Protein AF-A0A1E7DQZ5-F1 (afdb_monomer_lite)

Sequence (146 aa):
MRSLFIYWRHLHDDVLDIEGQKDLFRHKPIDQLVELAKTLCKEDRPERDPQEYRTVISETPEDCIKFYTGKRFARPPFQLIYTGTADDYSDFLISLNVMLRLINTSSEKLSFIISLYSDLKQVNENVAAKFAADIRNKILYSMKER

Organism: NCBI:txid1714016

Radius of gyration: 14.95 Å; chains: 1; bounding box: 37×29×41 Å

pLDDT: mean 87.18, std 14.49, range [33.94, 98.38]

Secondary structure (DSSP, 8-state):
--EEEEEEEESSSPPP-HHHHHHTTTT--HHHHHHHHHHHTTPPPS----EEEEEEEES-HHHHHHHHHS--SSSPPPEEEEEE-S-SHHHHHHHHHHHHHH---HHHHHHHHHHHHHHHHHH-HHHHHHHHHHHHHHHHHHTT--

InterPro domains:
  IPR059077 YopJ [PF26333] (1-144)

Structure (mmCIF, N/CA/C/O backbone):
data_AF-A0A1E7DQZ5-F1
#
_entry.id   AF-A0A1E7DQZ5-F1
#
loop_
_atom_site.group_PDB
_atom_site.id
_atom_site.type_symbol
_atom_site.label_atom_id
_atom_site.label_alt_id
_atom_site.label_comp_id
_atom_site.label_asym_id
_atom_site.label_entity_id
_atom_site.label_seq_id
_atom_site.pdbx_PDB_ins_code
_atom_site.Cartn_x
_atom_site.Cartn_y
_atom_site.Cartn_z
_atom_site.occupancy
_atom_site.B_iso_or_equiv
_atom_site.auth_seq_id
_atom_site.auth_comp_id
_atom_site.auth_asym_id
_atom_site.auth_atom_id
_atom_site.pdbx_PDB_model_num
ATOM 1 N N . MET A 1 1 ? -17.781 10.308 -1.245 1.00 80.31 1 MET A N 1
ATOM 2 C CA . MET A 1 1 ? -16.953 9.600 -0.242 1.00 80.31 1 MET A CA 1
ATOM 3 C C . MET A 1 1 ? -15.522 9.629 -0.745 1.00 80.31 1 MET A C 1
ATOM 5 O O . MET A 1 1 ? -15.336 9.382 -1.929 1.00 80.31 1 MET A O 1
ATOM 9 N N . ARG A 1 2 ? -14.547 9.999 0.091 1.00 92.19 2 ARG A N 1
ATOM 10 C CA . ARG A 1 2 ? -13.130 9.987 -0.304 1.00 92.19 2 ARG A CA 1
ATOM 11 C C . ARG A 1 2 ? -12.629 8.549 -0.338 1.00 92.19 2 ARG A C 1
ATOM 13 O O . ARG A 1 2 ? -12.980 7.770 0.541 1.00 92.19 2 ARG A O 1
ATOM 20 N N . SER A 1 3 ? -11.807 8.215 -1.318 1.00 95.38 3 SER A N 1
ATOM 21 C CA . SER A 1 3 ? -11.139 6.919 -1.405 1.00 95.38 3 SER A CA 1
ATOM 22 C C . SER A 1 3 ? -9.637 7.124 -1.489 1.00 95.38 3 SER A C 1
ATOM 24 O O . SER A 1 3 ? -9.164 8.065 -2.128 1.00 95.38 3 SER A O 1
ATOM 26 N N . LEU A 1 4 ? -8.905 6.236 -0.829 1.00 97.31 4 LEU A N 1
ATOM 27 C CA . LEU A 1 4 ? -7.464 6.116 -0.945 1.00 97.31 4 LEU A CA 1
ATOM 28 C C . LEU A 1 4 ? -7.145 5.294 -2.191 1.00 97.31 4 LEU A C 1
ATOM 30 O O . LEU A 1 4 ? -7.759 4.254 -2.421 1.00 97.31 4 LEU A O 1
ATOM 34 N N . PHE A 1 5 ? -6.154 5.738 -2.951 1.00 97.44 5 PHE A N 1
ATOM 35 C CA . PHE A 1 5 ? -5.593 5.031 -4.090 1.00 97.44 5 PHE A CA 1
ATOM 36 C C . PHE A 1 5 ? -4.113 4.796 -3.851 1.00 97.44 5 PHE A C 1
ATOM 38 O O . PHE A 1 5 ? -3.410 5.703 -3.403 1.00 97.44 5 PHE A O 1
ATOM 45 N N . ILE A 1 6 ? -3.640 3.602 -4.196 1.00 97.25 6 ILE A N 1
ATOM 46 C CA . ILE A 1 6 ? -2.214 3.295 -4.240 1.00 97.25 6 ILE A CA 1
ATOM 47 C C . ILE A 1 6 ? -1.868 2.893 -5.664 1.00 97.25 6 ILE A C 1
ATOM 49 O O . ILE A 1 6 ? -2.407 1.920 -6.195 1.00 97.25 6 ILE A O 1
ATOM 53 N N . TYR A 1 7 ? -0.975 3.659 -6.272 1.00 95.19 7 TYR A N 1
ATOM 54 C CA . TYR A 1 7 ? -0.505 3.462 -7.631 1.00 95.19 7 TYR A CA 1
ATOM 55 C C . TYR A 1 7 ? 0.969 3.095 -7.634 1.00 95.19 7 TYR A C 1
ATOM 57 O O . TYR A 1 7 ? 1.753 3.645 -6.858 1.00 95.19 7 TYR A O 1
ATOM 65 N N . TRP A 1 8 ? 1.350 2.240 -8.574 1.00 93.19 8 TRP A N 1
ATOM 66 C CA . TRP A 1 8 ? 2.733 1.857 -8.819 1.00 93.19 8 TRP A CA 1
ATOM 67 C C . TRP A 1 8 ? 3.006 1.790 -10.319 1.00 93.19 8 TRP A C 1
ATOM 69 O O . TRP A 1 8 ? 2.131 1.419 -11.098 1.00 93.19 8 TRP A O 1
ATOM 79 N N . ARG A 1 9 ? 4.218 2.138 -10.741 1.00 89.25 9 ARG A N 1
ATOM 80 C CA . ARG A 1 9 ? 4.713 1.833 -12.081 1.00 89.25 9 ARG A CA 1
ATOM 81 C C . ARG A 1 9 ? 6.178 1.464 -12.056 1.00 89.25 9 ARG A C 1
ATOM 83 O O . ARG A 1 9 ? 6.966 2.034 -11.299 1.00 89.25 9 ARG A O 1
ATOM 90 N N . HIS A 1 10 ? 6.524 0.606 -12.995 1.00 84.00 10 HIS A N 1
ATOM 91 C CA . HIS A 1 10 ? 7.882 0.460 -13.458 1.00 84.00 10 HIS A CA 1
ATOM 92 C C . HIS A 1 10 ? 8.213 1.611 -14.419 1.00 84.00 10 HIS A C 1
ATOM 94 O O . HIS A 1 10 ? 7.343 2.077 -15.160 1.00 84.00 10 HIS A O 1
ATOM 100 N N . LEU A 1 11 ? 9.445 2.123 -14.384 1.00 80.44 11 LEU A N 1
ATOM 101 C CA . LEU A 1 11 ? 9.891 3.135 -15.351 1.00 80.44 11 LEU A CA 1
ATOM 102 C C . LEU A 1 11 ? 10.453 2.507 -16.637 1.00 80.44 11 LEU A C 1
ATOM 104 O O . LEU A 1 11 ? 10.702 3.236 -17.595 1.00 80.44 11 LEU A O 1
ATOM 108 N N . HIS A 1 12 ? 10.587 1.178 -16.675 1.00 73.81 12 HIS A N 1
ATOM 109 C CA . HIS A 1 12 ? 10.702 0.396 -17.911 1.00 73.81 12 HIS A CA 1
ATOM 110 C C . HIS A 1 12 ? 9.322 -0.159 -18.309 1.00 73.81 12 HIS A C 1
ATOM 112 O O . HIS A 1 12 ? 8.4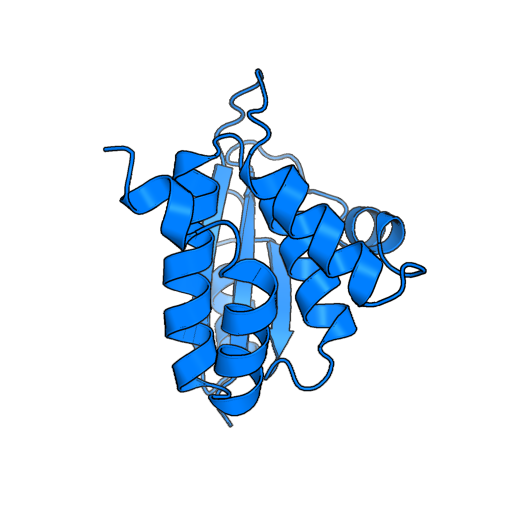51 -0.260 -17.453 1.00 73.81 12 HIS A O 1
ATOM 118 N N . ASP A 1 13 ? 9.113 -0.505 -19.584 1.00 63.50 13 ASP A N 1
ATOM 119 C CA . ASP A 1 13 ? 7.809 -0.894 -20.172 1.00 63.50 13 ASP A CA 1
ATOM 120 C C . ASP A 1 13 ? 7.199 -2.216 -19.641 1.00 63.50 13 ASP A C 1
ATOM 122 O O . ASP A 1 13 ? 6.234 -2.737 -20.204 1.00 63.50 13 ASP A O 1
ATOM 126 N N . ASP A 1 14 ? 7.713 -2.752 -18.537 1.00 68.75 14 ASP A N 1
ATOM 127 C CA . ASP A 1 14 ? 7.214 -3.980 -17.935 1.00 68.75 14 ASP A CA 1
ATOM 128 C C . ASP A 1 14 ? 5.921 -3.725 -17.150 1.00 68.75 14 ASP A C 1
ATOM 130 O O . ASP A 1 14 ? 5.866 -2.978 -16.166 1.00 68.75 14 ASP A O 1
ATOM 134 N N . VAL A 1 15 ? 4.852 -4.382 -17.602 1.00 75.94 15 VAL A N 1
ATOM 135 C CA . VAL A 1 15 ? 3.572 -4.449 -16.894 1.00 75.94 15 VAL A CA 1
ATOM 136 C C . VAL A 1 15 ? 3.683 -5.518 -15.813 1.00 75.94 15 VAL A C 1
ATOM 138 O O . VAL A 1 15 ? 4.135 -6.632 -16.069 1.00 75.94 15 VAL A O 1
ATOM 141 N N . LEU A 1 16 ? 3.252 -5.184 -14.598 1.00 84.06 16 LEU A N 1
ATOM 142 C CA . LEU A 1 16 ? 3.288 -6.104 -13.470 1.00 84.06 16 LEU A CA 1
ATOM 143 C C . LEU A 1 16 ? 1.930 -6.797 -13.383 1.00 84.06 16 LEU A C 1
ATOM 145 O O . LEU A 1 16 ? 0.891 -6.146 -13.389 1.00 84.06 16 LEU A O 1
ATOM 149 N N . ASP A 1 17 ? 1.921 -8.117 -13.255 1.00 89.56 17 ASP A N 1
ATOM 150 C CA . ASP A 1 17 ? 0.686 -8.839 -12.953 1.00 89.56 17 ASP A CA 1
ATOM 151 C C . ASP A 1 17 ? 0.255 -8.558 -11.502 1.00 89.56 17 ASP A C 1
ATOM 153 O O . ASP A 1 17 ? 0.651 -9.263 -10.571 1.00 89.56 17 ASP A O 1
ATOM 157 N N . ILE A 1 18 ? -0.507 -7.476 -11.296 1.00 90.19 18 ILE A N 1
ATOM 158 C CA . ILE A 1 18 ? -0.948 -7.026 -9.968 1.00 90.19 18 ILE A CA 1
ATOM 159 C C . ILE A 1 18 ? -1.786 -8.096 -9.272 1.00 90.19 18 ILE A C 1
ATOM 161 O O . ILE A 1 18 ? -1.574 -8.358 -8.088 1.00 90.19 18 ILE A O 1
ATOM 165 N N . GLU A 1 19 ? -2.712 -8.729 -9.990 1.00 92.50 19 GLU A N 1
ATOM 166 C CA . GLU A 1 19 ? -3.573 -9.760 -9.411 1.00 92.50 19 GLU A CA 1
ATOM 167 C C . GLU A 1 19 ? -2.761 -10.999 -9.031 1.00 92.50 19 GLU A C 1
ATOM 169 O O . GLU A 1 19 ? -2.891 -11.479 -7.903 1.00 92.50 19 GLU A O 1
ATOM 174 N N . GLY A 1 20 ? -1.820 -11.423 -9.880 1.00 93.44 20 GLY A N 1
ATOM 175 C CA . GLY A 1 20 ? -0.873 -12.483 -9.534 1.00 93.44 20 GLY A CA 1
ATOM 176 C C . GLY A 1 20 ? -0.003 -12.143 -8.318 1.00 93.44 20 GLY A C 1
ATOM 177 O O . GLY A 1 20 ? 0.290 -13.016 -7.500 1.00 93.44 20 GLY A O 1
ATOM 178 N N . GLN A 1 21 ? 0.375 -10.871 -8.122 1.00 93.88 21 GLN A N 1
ATOM 179 C CA . GLN A 1 21 ? 1.054 -10.445 -6.889 1.00 93.88 21 GLN A CA 1
ATOM 180 C C . GLN A 1 21 ? 0.134 -10.512 -5.664 1.00 93.88 21 GLN A C 1
ATOM 182 O O . GLN A 1 21 ? 0.588 -10.924 -4.593 1.00 93.88 21 GLN A O 1
ATOM 187 N N . LYS A 1 22 ? -1.140 -10.122 -5.795 1.00 95.94 22 LYS A N 1
ATOM 188 C CA . LYS A 1 22 ? -2.125 -10.198 -4.703 1.00 95.94 22 LYS A CA 1
ATOM 189 C C . LYS A 1 22 ? -2.431 -11.641 -4.305 1.00 95.94 22 LYS A C 1
ATOM 191 O O . LYS A 1 22 ? -2.579 -11.919 -3.113 1.00 95.94 22 LYS A O 1
ATOM 196 N N . ASP A 1 23 ? -2.462 -12.565 -5.262 1.00 96.00 23 ASP A N 1
ATOM 197 C CA . ASP A 1 23 ? -2.734 -13.988 -5.025 1.00 96.00 23 ASP A CA 1
ATOM 198 C C . ASP A 1 23 ? -1.758 -14.639 -4.041 1.00 96.00 23 ASP A C 1
ATOM 200 O O . ASP A 1 23 ? -2.147 -15.498 -3.248 1.00 96.00 23 ASP A O 1
ATOM 204 N N . LEU A 1 24 ? -0.516 -14.152 -3.981 1.00 94.31 24 LEU A N 1
ATOM 205 C CA . LEU A 1 24 ? 0.489 -14.611 -3.015 1.00 94.31 24 LEU A CA 1
ATOM 206 C C . LEU A 1 24 ? 0.087 -14.362 -1.553 1.00 94.31 24 LEU A C 1
ATOM 208 O O . LEU A 1 24 ? 0.625 -14.994 -0.638 1.00 94.31 24 LEU A O 1
ATOM 212 N N . PHE A 1 25 ? -0.853 -13.445 -1.327 1.00 95.75 25 PHE A N 1
ATOM 213 C CA . PHE A 1 25 ? -1.314 -13.016 -0.011 1.00 95.75 25 PHE A CA 1
ATOM 214 C C . PHE A 1 25 ? -2.796 -13.328 0.239 1.00 95.75 25 PHE A C 1
ATOM 216 O O . PHE A 1 25 ? -3.210 -13.352 1.395 1.00 95.75 25 PHE A O 1
ATOM 223 N N . ARG A 1 26 ? -3.582 -13.619 -0.809 1.00 94.12 26 ARG A N 1
ATOM 224 C CA . ARG A 1 26 ? -5.054 -13.735 -0.780 1.00 94.12 26 ARG A CA 1
ATOM 225 C C . ARG A 1 26 ? -5.604 -14.716 0.262 1.00 94.12 26 ARG A C 1
ATOM 227 O O . ARG A 1 26 ? -6.676 -14.485 0.807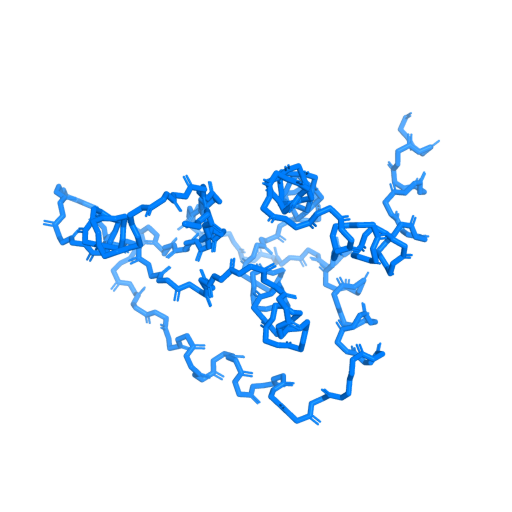 1.00 94.12 26 ARG A O 1
ATOM 234 N N . HIS A 1 27 ? -4.875 -15.787 0.566 1.00 94.25 27 HIS A N 1
ATOM 235 C CA . HIS A 1 27 ? -5.301 -16.810 1.532 1.00 94.25 27 HIS A CA 1
ATOM 236 C C . HIS A 1 27 ? -4.733 -16.627 2.946 1.00 94.25 27 HIS A C 1
ATOM 238 O O . HIS A 1 27 ? -4.938 -17.482 3.808 1.00 94.25 27 HIS A O 1
ATOM 244 N N . LYS A 1 28 ? -3.976 -15.555 3.200 1.00 96.38 28 LYS A N 1
ATOM 245 C CA . LYS A 1 28 ? -3.329 -15.348 4.496 1.00 96.38 28 LYS A CA 1
ATOM 246 C C . LYS A 1 28 ? -4.286 -14.661 5.473 1.00 96.38 28 LYS A C 1
ATOM 248 O O . LYS A 1 28 ? -4.936 -13.689 5.095 1.00 96.38 28 LYS A O 1
ATOM 253 N N . PRO A 1 29 ? -4.351 -15.109 6.738 1.00 97.56 29 PRO A N 1
ATOM 254 C CA . PRO A 1 29 ? -5.100 -14.398 7.764 1.00 97.56 29 PRO A CA 1
ATOM 255 C C . PRO A 1 29 ? -4.448 -13.043 8.072 1.00 97.56 29 PRO A C 1
ATOM 257 O O . PRO A 1 29 ? -3.242 -12.863 7.884 1.00 97.56 29 PRO A O 1
ATOM 260 N N . ILE A 1 30 ? -5.246 -12.115 8.606 1.00 96.38 30 ILE A N 1
ATOM 261 C CA . ILE A 1 30 ? -4.837 -10.736 8.928 1.00 96.38 30 ILE A CA 1
ATOM 262 C C . ILE A 1 30 ? -3.528 -10.696 9.728 1.00 96.38 30 ILE A C 1
ATOM 264 O O . ILE A 1 30 ? -2.608 -9.981 9.340 1.00 96.38 30 ILE A O 1
ATOM 268 N N . ASP A 1 31 ? -3.395 -11.506 10.780 1.00 95.44 31 ASP A N 1
ATOM 269 C CA . ASP A 1 31 ? -2.191 -11.512 11.623 1.00 95.44 31 ASP A CA 1
ATOM 270 C C . ASP A 1 31 ? -0.924 -11.871 10.829 1.00 95.44 31 ASP A C 1
ATOM 272 O O . ASP A 1 31 ? 0.129 -11.259 11.010 1.00 95.44 31 ASP A O 1
ATOM 276 N N . GLN A 1 32 ? -1.023 -12.814 9.884 1.00 96.75 32 GLN A N 1
ATOM 277 C CA . GLN A 1 32 ? 0.100 -13.163 9.010 1.00 96.75 32 GLN A CA 1
ATOM 278 C C . GLN A 1 32 ? 0.413 -12.050 8.009 1.00 96.75 32 GLN A C 1
ATOM 280 O O . GLN A 1 32 ? 1.584 -11.803 7.729 1.00 96.75 32 GLN A O 1
ATOM 285 N N . LEU A 1 33 ? -0.602 -11.366 7.473 1.00 97.50 33 LEU A N 1
ATOM 286 C CA . LEU A 1 33 ? -0.399 -10.215 6.588 1.00 97.50 33 LEU A CA 1
ATOM 287 C C . LEU A 1 33 ? 0.311 -9.066 7.315 1.00 97.50 33 LEU A C 1
ATOM 289 O O . LEU A 1 33 ? 1.191 -8.424 6.739 1.00 97.50 33 LEU A O 1
ATOM 293 N N . VAL A 1 34 ? -0.031 -8.832 8.584 1.00 95.88 34 VAL A N 1
ATOM 294 C CA . VAL A 1 34 ? 0.631 -7.842 9.442 1.00 95.88 34 VAL A CA 1
ATOM 295 C C . VAL A 1 34 ? 2.090 -8.232 9.703 1.00 95.88 34 VAL A C 1
ATOM 297 O O . VAL A 1 34 ? 2.984 -7.397 9.549 1.00 95.88 34 VAL A O 1
ATOM 300 N N . GLU A 1 35 ? 2.366 -9.492 10.054 1.00 94.69 35 GLU A N 1
ATOM 301 C CA . GLU A 1 35 ? 3.741 -9.961 10.284 1.00 94.69 35 GLU A CA 1
ATOM 302 C C . GLU A 1 35 ? 4.608 -9.940 9.019 1.00 94.69 35 GLU A C 1
ATOM 304 O O . GLU A 1 35 ? 5.794 -9.591 9.079 1.00 94.69 35 GLU A O 1
ATOM 309 N N . LEU A 1 36 ? 4.021 -10.230 7.856 1.00 95.38 36 LEU A N 1
ATOM 310 C CA . LEU A 1 36 ? 4.704 -10.090 6.572 1.00 95.38 36 LEU A CA 1
ATOM 311 C C . LEU A 1 36 ? 5.025 -8.632 6.266 1.00 95.38 36 LEU A C 1
ATOM 313 O O . LEU A 1 36 ? 6.181 -8.332 5.974 1.00 95.38 36 LEU A O 1
ATOM 317 N N . ALA A 1 37 ? 4.069 -7.715 6.432 1.00 95.12 37 ALA A N 1
ATOM 318 C CA . ALA A 1 37 ? 4.306 -6.293 6.201 1.00 95.12 37 ALA A CA 1
ATOM 319 C C . ALA A 1 37 ? 5.459 -5.794 7.084 1.00 95.12 37 ALA A C 1
ATOM 321 O O . ALA A 1 37 ? 6.420 -5.194 6.606 1.00 95.12 37 ALA A O 1
ATOM 322 N N . LYS A 1 38 ? 5.434 -6.152 8.372 1.00 92.69 38 LYS A N 1
ATOM 323 C CA . LYS A 1 38 ? 6.499 -5.869 9.346 1.00 92.69 38 LYS A CA 1
ATOM 324 C C . LYS A 1 38 ? 7.870 -6.432 8.969 1.00 92.69 38 LYS A C 1
ATOM 326 O O . LYS A 1 38 ? 8.884 -5.912 9.447 1.00 92.69 38 LYS A O 1
ATOM 331 N N . THR A 1 39 ? 7.910 -7.548 8.256 1.00 92.88 39 THR A N 1
ATOM 332 C CA . THR A 1 39 ? 9.148 -8.184 7.791 1.00 92.88 39 THR A CA 1
ATOM 333 C C . THR A 1 39 ? 9.651 -7.475 6.542 1.00 92.88 39 THR A C 1
ATOM 335 O O . THR A 1 39 ? 10.768 -6.961 6.548 1.00 92.88 39 THR A O 1
ATOM 338 N N . LEU A 1 40 ? 8.777 -7.290 5.552 1.00 93.12 40 LEU A N 1
ATOM 339 C CA . LEU A 1 40 ? 9.075 -6.592 4.304 1.00 93.12 40 LEU A CA 1
ATOM 340 C C . LEU A 1 40 ? 9.576 -5.164 4.532 1.00 93.12 40 LEU A C 1
ATOM 342 O O . LEU A 1 40 ? 10.458 -4.729 3.801 1.00 93.12 40 LEU A O 1
ATOM 346 N N . CYS A 1 41 ? 9.094 -4.451 5.557 1.00 90.88 41 CYS A N 1
ATOM 347 C CA . CYS A 1 41 ? 9.607 -3.125 5.932 1.00 90.88 41 CYS A CA 1
ATOM 348 C C . CYS A 1 41 ? 11.118 -3.079 6.195 1.00 90.88 41 CYS A C 1
ATOM 350 O O . CYS A 1 41 ? 11.710 -2.007 6.092 1.00 90.88 41 CYS A O 1
ATOM 352 N N . LYS A 1 42 ? 11.726 -4.202 6.592 1.00 88.81 42 LYS A N 1
ATOM 353 C CA . LYS A 1 42 ? 13.142 -4.289 6.974 1.00 88.81 42 LYS A CA 1
ATOM 354 C C . LYS A 1 42 ? 14.031 -4.883 5.888 1.00 88.81 42 LYS A C 1
ATOM 356 O O . LYS A 1 42 ? 15.246 -4.764 5.983 1.00 88.81 42 LYS A O 1
ATOM 361 N N . GLU A 1 43 ? 13.443 -5.562 4.914 1.00 90.06 43 GLU A N 1
ATOM 362 C CA . GLU A 1 43 ? 14.193 -6.250 3.871 1.00 90.06 43 GLU A CA 1
ATOM 363 C C . GLU A 1 43 ? 14.556 -5.274 2.756 1.00 90.06 43 GLU A C 1
ATOM 365 O O . GLU A 1 43 ? 13.672 -4.691 2.131 1.00 90.06 43 GLU A O 1
ATOM 370 N N . ASP A 1 44 ? 15.844 -5.117 2.480 1.00 90.81 44 ASP A N 1
ATOM 371 C CA . ASP A 1 44 ? 16.307 -4.391 1.301 1.00 90.81 44 ASP A CA 1
ATOM 372 C C . ASP A 1 44 ? 16.466 -5.366 0.126 1.00 90.81 44 ASP A C 1
ATOM 374 O O . ASP A 1 44 ? 16.943 -6.491 0.298 1.00 90.81 44 ASP A O 1
ATOM 378 N N . ARG A 1 45 ? 16.080 -4.939 -1.081 1.00 83.94 45 ARG A N 1
ATOM 379 C CA . ARG A 1 45 ? 16.306 -5.698 -2.318 1.00 83.94 45 ARG A CA 1
ATOM 380 C C . ARG A 1 45 ? 17.569 -5.177 -3.020 1.00 83.94 45 ARG A C 1
ATOM 382 O O . ARG A 1 45 ? 17.760 -3.961 -3.091 1.00 83.94 45 ARG A O 1
ATOM 389 N N . PRO A 1 46 ? 18.440 -6.071 -3.522 1.00 74.81 46 PRO A N 1
ATOM 390 C CA . PRO A 1 46 ? 19.699 -5.680 -4.155 1.00 74.81 46 PRO A CA 1
ATOM 391 C C . PRO A 1 46 ? 19.497 -5.024 -5.528 1.00 74.81 46 PRO A C 1
ATOM 393 O O . PRO A 1 46 ? 20.266 -4.139 -5.899 1.00 74.81 46 PRO A O 1
ATOM 396 N N . GLU A 1 47 ? 18.461 -5.425 -6.267 1.00 69.81 47 GLU A N 1
ATOM 397 C CA . GLU A 1 47 ? 18.109 -4.827 -7.556 1.00 69.81 47 GLU A CA 1
ATOM 398 C C . GLU A 1 47 ? 17.358 -3.512 -7.361 1.00 69.81 47 GLU A C 1
ATOM 400 O O . GLU A 1 47 ? 16.404 -3.412 -6.586 1.00 69.81 47 GLU A O 1
ATOM 405 N N . ARG A 1 48 ? 17.821 -2.483 -8.072 1.00 64.69 48 ARG A N 1
ATOM 406 C CA . ARG A 1 48 ? 17.181 -1.172 -8.127 1.00 64.69 48 ARG A CA 1
ATOM 407 C C . ARG A 1 48 ? 16.619 -0.952 -9.511 1.00 64.69 48 ARG A C 1
ATOM 409 O O . ARG A 1 48 ? 17.152 -0.141 -10.267 1.00 64.69 48 ARG A O 1
ATOM 416 N N . ASP A 1 49 ? 15.529 -1.635 -9.814 1.00 72.19 49 ASP A N 1
ATOM 417 C CA . ASP A 1 49 ? 14.766 -1.212 -10.970 1.00 72.19 49 ASP A CA 1
ATOM 418 C C . ASP A 1 49 ? 14.107 0.142 -10.674 1.00 72.19 49 ASP A C 1
ATOM 420 O O . ASP A 1 49 ? 13.511 0.327 -9.599 1.00 72.19 49 ASP A O 1
ATOM 424 N N . PRO A 1 50 ? 14.251 1.135 -11.568 1.00 78.31 50 PRO A N 1
ATOM 425 C CA . PRO A 1 50 ? 13.643 2.434 -11.371 1.00 78.31 50 PRO A CA 1
ATOM 426 C C . PRO A 1 50 ? 12.117 2.297 -11.385 1.00 78.31 50 PRO A C 1
ATOM 428 O O . PRO A 1 50 ? 11.509 1.873 -12.367 1.00 78.31 50 PRO A O 1
ATOM 431 N N . GLN A 1 51 ? 11.493 2.699 -10.285 1.00 85.69 51 GLN A N 1
ATOM 432 C CA . GLN A 1 51 ? 10.057 2.592 -10.066 1.00 85.69 51 GLN A CA 1
ATOM 433 C C . GLN A 1 51 ? 9.506 3.881 -9.467 1.00 85.69 51 GLN A C 1
ATOM 435 O O . GLN A 1 51 ? 10.238 4.695 -8.901 1.00 85.69 51 GLN A O 1
ATOM 440 N N . GLU A 1 52 ? 8.200 4.071 -9.588 1.00 90.31 52 GLU A N 1
ATOM 441 C CA . GLU A 1 52 ? 7.505 5.215 -9.014 1.00 90.31 52 GLU A CA 1
ATOM 442 C C . GLU A 1 52 ? 6.178 4.767 -8.412 1.00 90.31 52 GLU A C 1
ATOM 444 O O . GLU A 1 52 ? 5.447 3.977 -9.005 1.00 90.31 52 GLU A O 1
ATOM 449 N N . TYR A 1 53 ? 5.837 5.317 -7.250 1.00 92.44 53 TYR A N 1
ATOM 450 C CA . TYR A 1 53 ? 4.537 5.109 -6.629 1.00 92.44 53 TYR A CA 1
ATOM 451 C C . TYR A 1 53 ? 3.905 6.423 -6.181 1.00 92.44 53 TYR A C 1
ATOM 453 O O . TYR A 1 53 ? 4.571 7.456 -6.014 1.00 92.44 53 TYR A O 1
ATOM 461 N N . ARG A 1 54 ? 2.584 6.381 -6.014 1.00 92.56 54 ARG A N 1
ATOM 462 C CA . ARG A 1 54 ? 1.767 7.502 -5.544 1.00 92.56 54 ARG A CA 1
ATOM 463 C C . ARG A 1 54 ? 0.657 6.987 -4.640 1.00 92.56 54 ARG A C 1
ATOM 465 O O . ARG A 1 54 ? -0.020 6.023 -4.990 1.00 92.56 54 ARG A O 1
ATOM 472 N N . THR A 1 55 ? 0.448 7.667 -3.521 1.00 94.62 55 THR A N 1
ATOM 473 C CA . THR A 1 55 ? -0.795 7.595 -2.753 1.00 94.62 55 THR A CA 1
ATOM 474 C C . THR A 1 55 ? -1.623 8.832 -3.073 1.00 94.62 55 THR A C 1
ATOM 476 O O . THR A 1 55 ? -1.083 9.932 -3.206 1.00 94.62 55 THR A O 1
ATOM 479 N N . VAL A 1 56 ? -2.919 8.651 -3.315 1.00 94.94 56 VAL A N 1
ATOM 480 C CA . VAL A 1 56 ? -3.823 9.741 -3.712 1.00 94.94 56 VAL A CA 1
ATOM 481 C C . VAL A 1 56 ? -5.138 9.581 -2.973 1.00 94.94 56 VAL A C 1
ATOM 483 O O . VAL A 1 56 ? -5.636 8.468 -2.833 1.00 94.94 56 VAL A O 1
ATOM 486 N N . ILE A 1 57 ? -5.724 10.694 -2.541 1.00 96.31 57 ILE A N 1
ATOM 487 C CA . ILE A 1 57 ? -7.097 10.735 -2.044 1.00 96.31 57 ILE A CA 1
ATOM 488 C C . ILE A 1 57 ? -7.950 11.425 -3.100 1.00 96.31 57 ILE A C 1
ATOM 490 O O . ILE A 1 57 ? -7.624 12.530 -3.531 1.00 96.31 57 ILE A O 1
ATOM 494 N N . SER A 1 58 ? -9.044 10.790 -3.511 1.00 95.56 58 SER A N 1
ATOM 495 C CA . SER A 1 58 ? -9.989 11.388 -4.457 1.00 95.56 58 SER A CA 1
ATOM 496 C C . SER A 1 58 ? -11.433 11.160 -4.027 1.00 95.56 58 SER A C 1
ATOM 498 O O . SER A 1 58 ? -11.770 10.118 -3.468 1.00 95.56 58 SER A O 1
ATOM 500 N N . GLU A 1 59 ? -12.290 12.138 -4.316 1.00 94.69 59 GLU A N 1
ATOM 501 C CA . GLU A 1 59 ? -13.752 12.018 -4.231 1.00 94.69 59 GLU A CA 1
ATOM 502 C C . GLU A 1 59 ? -14.366 11.526 -5.552 1.00 94.69 59 GLU A C 1
ATOM 504 O O . GLU A 1 59 ? -15.531 11.133 -5.576 1.00 94.69 59 GLU A O 1
ATOM 509 N N . THR A 1 60 ? -13.573 11.499 -6.631 1.00 93.06 60 THR 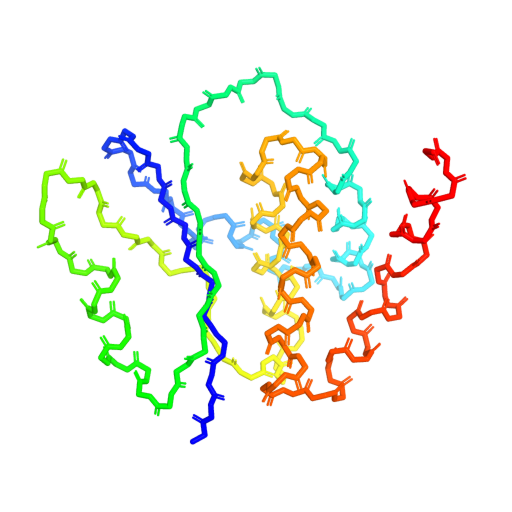A N 1
ATOM 510 C CA . THR A 1 60 ? -13.945 11.019 -7.968 1.00 93.06 60 THR A CA 1
ATOM 511 C C . THR A 1 60 ? -13.043 9.845 -8.385 1.00 93.06 60 THR A C 1
ATOM 513 O O . THR A 1 60 ? -12.023 10.035 -9.059 1.00 93.06 60 THR A O 1
ATOM 516 N N . PRO A 1 61 ? -13.367 8.604 -7.963 1.00 90.56 61 PRO A N 1
ATOM 517 C CA . PRO A 1 61 ? -12.550 7.428 -8.256 1.00 90.56 61 PRO A CA 1
ATOM 518 C C . PRO A 1 61 ? -12.281 7.201 -9.740 1.00 90.56 61 PRO A C 1
ATOM 520 O O . PRO A 1 61 ? -11.136 6.996 -10.131 1.00 90.56 61 PRO A O 1
ATOM 523 N N . GLU A 1 62 ? -13.315 7.287 -10.573 1.00 90.81 62 GLU A N 1
ATOM 524 C CA . GLU A 1 62 ? -13.199 7.007 -12.005 1.00 90.81 62 GLU A CA 1
ATOM 525 C C . GLU A 1 62 ? -12.245 7.970 -12.715 1.00 90.81 62 GLU A C 1
ATOM 527 O O . GLU A 1 62 ? -11.410 7.539 -13.510 1.00 90.81 62 GLU A O 1
ATOM 532 N N . ASP A 1 63 ? -12.334 9.265 -12.411 1.00 90.94 63 ASP A N 1
ATOM 533 C CA . ASP A 1 63 ? -11.472 10.282 -13.015 1.00 90.94 63 ASP A CA 1
ATOM 534 C C . ASP A 1 63 ? -10.032 10.160 -12.523 1.00 90.94 63 ASP A C 1
ATOM 536 O O . ASP A 1 63 ? -9.097 10.304 -13.312 1.00 90.94 63 ASP A O 1
ATOM 540 N N . CYS A 1 64 ? -9.844 9.832 -11.240 1.00 91.56 64 CYS A N 1
ATOM 541 C CA . CYS A 1 64 ? -8.528 9.565 -10.672 1.00 91.56 64 CYS A CA 1
ATOM 542 C C . CYS A 1 64 ? -7.868 8.368 -11.369 1.00 91.56 64 CYS A C 1
ATOM 544 O O . CYS A 1 64 ? -6.751 8.493 -11.870 1.00 91.56 64 CYS A O 1
ATOM 546 N N . ILE A 1 65 ? -8.583 7.245 -11.491 1.00 92.25 65 ILE A N 1
ATOM 547 C CA . ILE A 1 65 ? -8.078 6.055 -12.186 1.00 92.25 65 ILE A CA 1
ATOM 548 C C . ILE A 1 65 ? -7.729 6.415 -13.633 1.00 92.25 65 ILE A C 1
ATOM 550 O O . ILE A 1 65 ? -6.590 6.212 -14.043 1.00 92.25 65 ILE A O 1
ATOM 554 N N . LYS A 1 66 ? -8.644 7.043 -14.386 1.00 90.88 66 LYS A N 1
ATOM 555 C CA . LYS A 1 66 ? -8.392 7.463 -15.780 1.00 90.88 66 LYS A CA 1
ATOM 556 C C . LYS A 1 66 ? -7.187 8.401 -15.911 1.00 90.88 66 LYS A C 1
ATOM 558 O O . LYS A 1 66 ? -6.481 8.352 -16.919 1.00 90.88 66 LYS A O 1
ATOM 563 N N . PHE A 1 67 ? -6.956 9.272 -14.929 1.00 90.56 67 PHE A N 1
ATOM 564 C CA . PHE A 1 67 ? -5.825 10.197 -14.926 1.00 90.56 67 PHE A CA 1
ATOM 565 C C . PHE A 1 67 ? -4.484 9.466 -14.793 1.00 90.56 67 PHE A C 1
ATOM 567 O O . PHE A 1 67 ? -3.557 9.781 -15.540 1.00 90.56 67 PHE A O 1
ATOM 574 N N . TYR A 1 68 ? -4.385 8.503 -13.870 1.00 89.75 68 TYR A N 1
ATOM 575 C CA . TYR A 1 68 ? -3.133 7.808 -13.550 1.00 89.75 68 TYR A CA 1
ATOM 576 C C . TYR A 1 68 ? -2.853 6.590 -14.441 1.00 89.75 68 TYR A C 1
ATOM 578 O O . TYR A 1 68 ? -1.691 6.339 -14.767 1.00 89.75 68 TYR A O 1
ATOM 586 N N . THR A 1 69 ? -3.885 5.852 -14.860 1.00 89.31 69 THR A N 1
ATOM 587 C CA . THR A 1 69 ? -3.739 4.636 -15.684 1.00 89.31 69 THR A CA 1
ATOM 588 C C . THR A 1 69 ? -3.847 4.906 -17.186 1.00 89.31 69 THR A C 1
ATOM 590 O O . THR A 1 69 ? -3.494 4.056 -18.005 1.00 89.31 69 THR A O 1
ATOM 593 N N . GLY A 1 70 ? -4.307 6.096 -17.581 1.00 83.44 70 GLY A N 1
ATOM 594 C CA . GLY A 1 70 ? -4.327 6.505 -18.980 1.00 83.44 70 GLY A CA 1
ATOM 595 C C . GLY A 1 70 ? -2.912 6.653 -19.545 1.00 83.44 70 GLY A C 1
ATOM 596 O O . GLY A 1 70 ? -2.023 7.187 -18.882 1.00 83.44 70 GLY A O 1
ATOM 597 N N . LYS A 1 71 ? -2.703 6.244 -20.804 1.00 68.75 71 LYS A N 1
ATOM 598 C CA . LYS A 1 71 ? -1.463 6.542 -21.539 1.00 68.75 71 LYS A CA 1
ATOM 599 C C . LYS A 1 71 ? -1.349 8.055 -21.725 1.00 68.75 71 LYS A C 1
ATOM 601 O O . LYS A 1 71 ? -1.971 8.633 -22.614 1.00 68.75 71 LYS A O 1
ATOM 606 N N . ARG A 1 72 ? -0.585 8.707 -20.854 1.00 61.91 72 ARG A N 1
ATOM 607 C CA . ARG A 1 72 ? -0.286 10.136 -20.917 1.00 61.91 72 ARG A CA 1
ATOM 608 C C . ARG A 1 72 ? 1.233 10.278 -20.906 1.00 61.91 72 ARG A C 1
ATOM 610 O O . ARG A 1 72 ? 1.875 9.841 -19.956 1.00 61.91 72 ARG A O 1
ATOM 617 N N . PHE A 1 73 ? 1.783 10.924 -21.936 1.00 59.44 73 PHE A N 1
ATOM 618 C CA . PHE A 1 73 ? 3.220 11.201 -22.109 1.00 59.44 73 PHE A CA 1
ATOM 619 C C . PHE A 1 73 ? 4.098 9.978 -22.451 1.00 59.44 73 PHE A C 1
ATOM 621 O O . PHE A 1 73 ? 3.616 8.860 -22.581 1.00 59.44 73 PHE A O 1
ATOM 628 N N . ALA A 1 74 ? 5.407 10.211 -22.621 1.00 66.81 74 ALA A N 1
ATOM 629 C CA . ALA A 1 74 ? 6.429 9.210 -22.958 1.00 66.81 74 ALA A CA 1
ATOM 630 C C . ALA A 1 74 ? 6.845 8.310 -21.770 1.00 66.81 74 ALA A C 1
ATOM 632 O O . ALA A 1 74 ? 7.981 7.846 -21.717 1.00 66.81 74 ALA A O 1
ATOM 633 N N . ARG A 1 75 ? 5.969 8.120 -20.773 1.00 70.56 75 ARG A N 1
ATOM 634 C CA . ARG A 1 75 ? 6.226 7.256 -19.610 1.00 70.56 75 ARG A CA 1
ATOM 635 C C . ARG A 1 75 ? 5.149 6.176 -19.505 1.00 70.56 75 ARG A C 1
ATOM 637 O O . ARG A 1 75 ? 3.996 6.471 -19.827 1.00 70.56 75 ARG A O 1
ATOM 644 N N . PRO A 1 76 ? 5.484 4.984 -18.983 1.00 80.12 76 PRO A N 1
ATOM 645 C CA . PRO A 1 76 ? 4.493 3.954 -18.709 1.00 80.12 76 PRO A CA 1
ATOM 646 C C . PRO A 1 76 ? 3.373 4.468 -17.783 1.00 80.12 76 PRO A C 1
ATOM 648 O O . PRO A 1 76 ? 3.644 5.269 -16.868 1.00 80.12 76 PRO A O 1
ATOM 651 N N . PRO A 1 77 ? 2.113 4.052 -18.013 1.00 87.44 77 PRO A N 1
ATOM 652 C CA . PRO A 1 77 ? 0.997 4.397 -17.140 1.00 87.44 77 PRO A CA 1
ATOM 653 C C . PRO A 1 77 ? 1.180 3.779 -15.750 1.00 87.44 77 PRO A C 1
ATOM 655 O O . PRO A 1 77 ? 1.856 2.763 -15.585 1.00 87.44 77 PRO A O 1
ATOM 658 N N . PHE A 1 78 ? 0.553 4.381 -14.740 1.00 91.75 78 PHE A N 1
ATOM 659 C CA . PHE A 1 78 ? 0.475 3.746 -13.431 1.00 91.75 78 PHE A CA 1
ATOM 660 C C . PHE A 1 78 ? -0.484 2.562 -13.451 1.00 91.75 78 PHE A C 1
ATOM 662 O O . PHE A 1 78 ? -1.502 2.563 -14.140 1.00 91.75 78 PHE A O 1
ATOM 669 N N . GLN A 1 79 ? -0.166 1.574 -12.631 1.00 92.88 79 GLN A N 1
ATOM 670 C CA . GLN A 1 79 ? -1.014 0.444 -12.309 1.00 92.88 79 GLN A CA 1
ATOM 671 C C . GLN A 1 79 ? -1.651 0.699 -10.947 1.00 92.88 79 GLN A C 1
ATOM 673 O O . GLN A 1 79 ? -0.999 1.176 -10.013 1.00 92.88 79 GLN A O 1
ATOM 678 N N . LEU A 1 80 ? -2.949 0.428 -10.851 1.00 95.06 80 LEU A N 1
ATOM 679 C CA . LEU A 1 80 ? -3.704 0.572 -9.615 1.00 95.06 80 LEU A CA 1
ATOM 680 C C . LEU A 1 80 ? -3.477 -0.669 -8.748 1.00 95.06 80 LEU A C 1
ATOM 682 O O . LEU A 1 80 ? -3.849 -1.768 -9.142 1.00 95.06 80 LEU A O 1
ATOM 686 N N . ILE A 1 81 ? -2.889 -0.486 -7.569 1.00 96.62 81 ILE A N 1
ATOM 687 C CA . ILE A 1 81 ? -2.677 -1.562 -6.592 1.00 96.62 81 ILE A CA 1
ATOM 688 C C . ILE A 1 81 ? -3.865 -1.658 -5.638 1.00 96.62 81 ILE A C 1
ATOM 690 O O . ILE A 1 81 ? -4.321 -2.750 -5.303 1.00 96.62 81 ILE A O 1
ATOM 694 N N . TYR A 1 82 ? -4.385 -0.508 -5.213 1.00 97.38 82 TYR A N 1
ATOM 695 C CA . TYR A 1 82 ? -5.450 -0.432 -4.222 1.00 97.38 82 TYR A CA 1
ATOM 696 C C . TYR A 1 82 ? -6.377 0.745 -4.480 1.00 97.38 82 TYR A C 1
ATOM 698 O O . TYR A 1 82 ? -5.909 1.830 -4.830 1.00 97.38 82 TYR A O 1
ATOM 706 N N . THR A 1 83 ? -7.669 0.545 -4.230 1.00 96.19 83 THR A N 1
ATOM 707 C CA . THR A 1 83 ? -8.662 1.613 -4.139 1.00 96.19 83 THR A CA 1
ATOM 708 C C . THR A 1 83 ? -9.688 1.289 -3.058 1.00 96.19 83 THR A C 1
ATOM 710 O O . THR A 1 83 ? -10.191 0.172 -2.999 1.00 96.19 83 THR A O 1
ATOM 713 N N . GLY A 1 84 ? -10.006 2.257 -2.200 1.00 96.19 84 GLY A N 1
ATOM 714 C CA . GLY A 1 84 ? -11.085 2.107 -1.225 1.00 96.19 84 GLY A CA 1
ATOM 715 C C . GLY A 1 84 ? -10.903 2.930 0.044 1.00 96.19 84 GLY A C 1
ATOM 716 O O . GLY A 1 84 ? -10.014 3.773 0.153 1.00 96.19 84 GLY A O 1
ATOM 717 N N . THR A 1 85 ? -11.769 2.677 1.020 1.00 95.75 85 THR A N 1
ATOM 718 C CA . THR A 1 85 ? -11.764 3.281 2.367 1.00 95.75 85 THR A CA 1
ATOM 719 C C . THR A 1 85 ? -11.060 2.421 3.416 1.00 95.75 85 THR A C 1
ATOM 721 O O . THR A 1 85 ? -10.960 2.826 4.570 1.00 95.75 85 THR A O 1
ATOM 724 N N . ALA A 1 86 ? -10.558 1.252 3.007 1.00 95.44 86 ALA A N 1
ATOM 725 C CA . ALA A 1 86 ? -9.908 0.233 3.837 1.00 95.44 86 ALA A CA 1
ATOM 726 C C . ALA A 1 86 ? -10.831 -0.451 4.853 1.00 95.44 86 ALA A C 1
ATOM 728 O O . ALA A 1 86 ? -10.354 -1.045 5.817 1.00 95.44 86 ALA A O 1
ATOM 729 N N . ASP A 1 87 ? -12.145 -0.415 4.606 1.00 95.31 87 ASP A N 1
ATOM 730 C CA . ASP A 1 87 ? -13.122 -1.172 5.395 1.00 95.31 87 ASP A CA 1
ATOM 731 C C . ASP A 1 87 ? -12.906 -2.687 5.246 1.00 95.31 87 ASP A C 1
ATOM 733 O O . ASP A 1 87 ? -12.946 -3.419 6.237 1.00 95.31 87 ASP A O 1
ATOM 737 N N . ASP A 1 88 ? -12.566 -3.152 4.036 1.00 96.25 88 ASP A N 1
ATOM 738 C CA . ASP A 1 88 ? -11.922 -4.455 3.861 1.00 96.25 88 ASP A CA 1
ATOM 739 C C . ASP A 1 88 ? -10.435 -4.336 4.215 1.00 96.25 88 ASP A C 1
ATOM 741 O O . ASP A 1 88 ? -9.560 -4.072 3.383 1.00 96.25 88 ASP A O 1
ATOM 745 N N . TYR A 1 89 ? -10.151 -4.518 5.503 1.00 96.88 89 TYR A N 1
ATOM 746 C CA . TYR A 1 89 ? -8.790 -4.441 6.017 1.00 96.88 89 TYR A CA 1
ATOM 747 C C . TYR A 1 89 ? -7.875 -5.535 5.444 1.00 96.88 89 TYR A C 1
ATOM 749 O O . TYR A 1 89 ? -6.660 -5.347 5.387 1.00 96.88 89 TYR A O 1
ATOM 757 N N . SER A 1 90 ? -8.435 -6.667 5.005 1.00 97.31 90 SER A N 1
ATOM 758 C CA . SER A 1 90 ? -7.656 -7.751 4.408 1.00 97.31 90 SER A CA 1
ATOM 759 C C . SER A 1 90 ? -7.142 -7.353 3.027 1.00 97.31 90 SER A C 1
ATOM 761 O O . SER A 1 90 ? -5.940 -7.460 2.782 1.00 97.31 90 SER A O 1
ATOM 763 N N . ASP A 1 91 ? -8.003 -6.830 2.147 1.00 97.38 91 ASP A N 1
ATOM 764 C CA . ASP A 1 91 ? -7.576 -6.333 0.826 1.00 97.38 91 ASP A CA 1
ATOM 765 C C . ASP A 1 91 ? -6.584 -5.164 0.943 1.00 97.38 91 ASP A C 1
ATOM 767 O O . ASP A 1 91 ? -5.572 -5.118 0.229 1.00 97.38 91 ASP A O 1
ATOM 771 N N . PHE A 1 92 ? -6.802 -4.266 1.911 1.00 97.94 92 PHE A N 1
ATOM 772 C CA . PHE A 1 92 ? -5.848 -3.201 2.219 1.00 97.94 92 PHE A CA 1
ATOM 773 C C . PHE A 1 92 ? -4.467 -3.760 2.603 1.00 97.94 92 PHE A C 1
ATOM 775 O O . PHE A 1 92 ? -3.451 -3.337 2.045 1.00 97.94 92 PHE A O 1
ATOM 782 N N . LEU A 1 93 ? -4.404 -4.739 3.513 1.00 97.81 93 LEU A N 1
ATOM 783 C CA . LEU A 1 93 ? -3.140 -5.351 3.930 1.00 97.81 93 LEU A CA 1
ATOM 784 C C . LEU A 1 93 ? -2.479 -6.182 2.822 1.00 97.81 93 LEU A C 1
ATOM 786 O O . LEU A 1 93 ? -1.250 -6.192 2.729 1.00 97.81 93 LEU A O 1
ATOM 790 N N . ILE A 1 94 ? -3.252 -6.861 1.974 1.00 98.38 94 ILE A N 1
ATOM 791 C CA . ILE A 1 94 ? -2.733 -7.551 0.783 1.00 98.38 94 ILE A CA 1
ATOM 792 C C . ILE A 1 94 ? -2.039 -6.535 -0.126 1.00 98.38 94 ILE A C 1
ATOM 794 O O . ILE A 1 94 ? -0.876 -6.710 -0.491 1.00 98.38 94 ILE A O 1
ATOM 798 N N . SER A 1 95 ? -2.716 -5.429 -0.419 1.00 98.00 95 SER A N 1
ATOM 799 C CA . SER A 1 95 ? -2.196 -4.364 -1.272 1.00 98.00 95 SER A CA 1
ATOM 800 C C . SER A 1 95 ? -0.962 -3.672 -0.679 1.00 98.00 95 SER A C 1
ATOM 802 O O . SER A 1 95 ? -0.001 -3.382 -1.395 1.00 98.00 95 SER A O 1
ATOM 804 N N . LEU A 1 96 ? -0.943 -3.467 0.641 1.00 97.38 96 LEU A N 1
ATOM 805 C CA . LEU A 1 96 ? 0.230 -2.998 1.378 1.00 97.38 96 LEU A CA 1
ATOM 806 C C . LEU A 1 96 ? 1.420 -3.948 1.199 1.00 97.38 96 LEU A C 1
ATOM 808 O O . LEU A 1 96 ? 2.521 -3.495 0.894 1.00 97.38 96 LEU A O 1
ATOM 812 N N . ASN A 1 97 ? 1.217 -5.254 1.382 1.00 97.31 97 ASN A N 1
ATOM 813 C CA . ASN A 1 97 ? 2.285 -6.246 1.248 1.00 97.31 97 ASN A CA 1
ATOM 814 C C . ASN A 1 97 ? 2.837 -6.305 -0.183 1.00 97.31 97 ASN A C 1
ATOM 816 O O . ASN A 1 97 ? 4.053 -6.393 -0.356 1.00 97.31 97 ASN A O 1
ATOM 820 N N . VAL A 1 98 ? 1.977 -6.173 -1.200 1.00 96.62 98 VAL A N 1
ATOM 821 C CA . VAL A 1 98 ? 2.412 -6.018 -2.597 1.00 96.62 98 VAL A CA 1
ATOM 822 C C . VAL A 1 98 ? 3.329 -4.800 -2.731 1.00 96.62 98 VAL A C 1
ATOM 824 O O . VAL A 1 98 ? 4.463 -4.940 -3.182 1.00 96.62 98 VAL A O 1
ATOM 827 N N . MET A 1 99 ? 2.907 -3.626 -2.256 1.00 95.88 99 MET A N 1
ATOM 828 C CA . MET A 1 99 ? 3.729 -2.410 -2.323 1.00 95.88 99 MET A CA 1
ATOM 829 C C . MET A 1 99 ? 5.061 -2.528 -1.585 1.00 95.88 99 MET A C 1
ATOM 831 O O . MET A 1 99 ? 6.097 -2.138 -2.120 1.00 95.88 99 MET A O 1
ATOM 835 N N . LEU A 1 100 ? 5.064 -3.085 -0.374 1.00 94.56 100 LEU A N 1
ATOM 836 C CA . LEU A 1 100 ? 6.288 -3.260 0.410 1.00 94.56 100 LEU A CA 1
ATOM 837 C C . LEU A 1 100 ? 7.253 -4.264 -0.225 1.00 94.56 100 LEU A C 1
ATOM 839 O O . LEU A 1 100 ? 8.457 -4.166 -0.003 1.00 94.56 100 LEU A O 1
ATOM 843 N N . ARG A 1 101 ? 6.753 -5.215 -1.017 1.00 92.88 101 ARG A N 1
ATOM 844 C CA . ARG A 1 101 ? 7.595 -6.117 -1.808 1.00 92.88 101 ARG A CA 1
ATOM 845 C C . ARG A 1 101 ? 8.186 -5.422 -3.036 1.00 92.88 101 ARG A C 1
ATOM 847 O O . ARG A 1 101 ? 9.296 -5.767 -3.440 1.00 92.88 101 ARG A O 1
ATOM 854 N N . LEU A 1 102 ? 7.460 -4.473 -3.624 1.00 91.44 102 LEU A N 1
ATOM 855 C CA . LEU A 1 102 ? 7.915 -3.710 -4.788 1.00 91.44 102 LEU A CA 1
ATOM 856 C C . LEU A 1 102 ? 8.957 -2.656 -4.409 1.00 91.44 102 LEU A C 1
ATOM 858 O O . LEU A 1 102 ? 9.967 -2.530 -5.089 1.00 91.44 102 LEU A O 1
ATOM 862 N N . ILE A 1 103 ? 8.770 -1.944 -3.298 1.00 91.75 103 ILE A N 1
ATOM 863 C CA . ILE A 1 103 ? 9.727 -0.934 -2.836 1.00 91.75 103 ILE A CA 1
ATOM 864 C C . ILE A 1 103 ? 11.062 -1.596 -2.453 1.00 91.75 103 ILE A C 1
ATOM 866 O O . ILE A 1 103 ? 11.092 -2.595 -1.736 1.00 91.75 103 ILE A O 1
ATOM 870 N N . ASN A 1 104 ? 12.182 -1.027 -2.905 1.00 90.12 104 ASN A N 1
ATOM 871 C CA . ASN A 1 104 ? 13.486 -1.690 -2.790 1.00 90.12 104 ASN A CA 1
ATOM 872 C C . ASN A 1 104 ? 14.158 -1.471 -1.439 1.00 90.12 104 ASN A C 1
ATOM 874 O O . ASN A 1 104 ? 14.812 -2.379 -0.937 1.00 90.12 104 ASN A O 1
ATOM 878 N N . THR A 1 105 ? 14.011 -0.285 -0.847 1.00 90.19 105 THR A N 1
ATOM 879 C CA . THR A 1 105 ? 14.741 0.072 0.377 1.00 90.19 105 THR A CA 1
ATOM 880 C C . THR A 1 105 ? 13.805 0.237 1.564 1.00 90.19 105 THR A C 1
ATOM 882 O O . THR A 1 105 ? 12.735 0.833 1.459 1.00 90.19 105 THR A O 1
ATOM 885 N N . SER A 1 106 ? 14.233 -0.238 2.723 1.00 90.94 106 SER A N 1
ATOM 886 C CA . SER A 1 106 ? 13.586 -0.064 4.022 1.00 90.94 106 SER A CA 1
ATOM 887 C C . SER A 1 106 ? 13.310 1.408 4.336 1.00 90.94 106 SER A C 1
ATOM 889 O O . SER A 1 106 ? 12.223 1.746 4.800 1.00 90.94 106 SER A O 1
ATOM 891 N N . SER A 1 107 ? 14.236 2.313 4.002 1.00 89.88 107 SER A N 1
ATOM 892 C CA . SER A 1 107 ? 14.019 3.758 4.160 1.00 89.88 107 SER A CA 1
ATOM 893 C C . SER A 1 107 ? 12.846 4.265 3.317 1.00 89.88 107 SER A C 1
ATOM 895 O O . SER A 1 107 ? 12.051 5.069 3.796 1.00 89.88 107 SER A O 1
ATOM 897 N N . GLU A 1 108 ? 12.720 3.809 2.072 1.00 91.06 108 GLU A N 1
ATOM 898 C CA . GLU A 1 108 ? 11.612 4.184 1.192 1.00 91.06 108 GLU A CA 1
ATOM 899 C C . GLU A 1 108 ? 10.294 3.530 1.630 1.00 91.06 108 GLU A C 1
ATOM 901 O O . GLU A 1 108 ? 9.255 4.184 1.595 1.00 91.06 108 GLU A O 1
ATOM 906 N N . LYS A 1 109 ? 10.332 2.290 2.137 1.00 92.69 109 LYS A N 1
ATOM 907 C CA . LYS A 1 109 ? 9.168 1.608 2.733 1.00 92.69 109 LYS A CA 1
ATOM 908 C C . LYS A 1 109 ? 8.632 2.358 3.944 1.00 92.69 109 LYS A C 1
ATOM 910 O O . LYS A 1 109 ? 7.421 2.505 4.086 1.00 92.69 109 LYS A O 1
ATOM 915 N N . LEU A 1 110 ? 9.522 2.857 4.802 1.00 90.44 110 LEU A N 1
ATOM 916 C CA . LEU A 1 110 ? 9.144 3.673 5.954 1.00 90.44 110 LEU A CA 1
ATOM 917 C C . LEU A 1 110 ? 8.497 4.990 5.516 1.00 90.44 110 LEU A C 1
ATOM 919 O O . LEU A 1 110 ? 7.426 5.325 6.020 1.00 90.44 110 LEU A O 1
ATOM 923 N N . SER A 1 111 ? 9.091 5.697 4.550 1.00 90.81 111 SER A N 1
ATOM 924 C CA . SER A 1 111 ? 8.493 6.913 3.979 1.00 90.81 111 SER A CA 1
ATOM 925 C C . SER A 1 111 ? 7.108 6.638 3.393 1.00 90.81 111 SER A C 1
ATOM 927 O O . SER A 1 111 ? 6.160 7.357 3.703 1.00 90.81 111 SER A O 1
ATOM 929 N N . PHE A 1 112 ? 6.968 5.558 2.619 1.00 93.94 112 PHE A N 1
ATOM 930 C CA . PHE A 1 112 ? 5.690 5.127 2.063 1.00 93.94 112 PHE A CA 1
ATOM 931 C C . PHE A 1 112 ? 4.647 4.862 3.154 1.00 93.94 112 PHE A C 1
ATOM 933 O O . PHE A 1 112 ? 3.537 5.371 3.055 1.00 93.94 112 PHE A O 1
ATOM 940 N N . ILE A 1 113 ? 4.992 4.129 4.217 1.00 93.81 113 ILE A N 1
ATOM 941 C CA . ILE A 1 113 ? 4.064 3.833 5.319 1.00 93.81 113 ILE A CA 1
ATOM 942 C C . ILE A 1 113 ? 3.622 5.100 6.052 1.00 93.81 113 ILE A C 1
ATOM 944 O O . ILE A 1 113 ? 2.450 5.213 6.409 1.00 93.81 113 ILE A O 1
ATOM 948 N N . ILE A 1 114 ? 4.531 6.052 6.276 1.00 90.62 114 ILE A N 1
ATOM 949 C CA . ILE A 1 114 ? 4.206 7.323 6.936 1.00 90.62 114 ILE A CA 1
ATOM 950 C C . ILE A 1 114 ? 3.219 8.127 6.081 1.00 90.62 114 ILE A C 1
ATOM 952 O O . ILE A 1 114 ? 2.196 8.583 6.598 1.00 90.62 114 ILE A O 1
ATOM 956 N N . SER A 1 115 ? 3.487 8.259 4.778 1.00 91.88 115 SER A N 1
ATOM 957 C CA . SER A 1 115 ? 2.574 8.920 3.838 1.00 91.88 115 SER A CA 1
ATOM 958 C C . SER A 1 115 ? 1.228 8.199 3.760 1.00 91.88 115 SER A C 1
ATOM 960 O O . SER A 1 115 ? 0.184 8.831 3.905 1.00 91.88 115 SER A O 1
ATOM 962 N N . LEU A 1 116 ? 1.246 6.870 3.641 1.00 95.00 116 LEU A N 1
ATOM 963 C CA . LEU A 1 116 ? 0.050 6.035 3.583 1.00 95.00 116 LEU A CA 1
ATOM 964 C C . LEU A 1 116 ? -0.810 6.177 4.842 1.00 95.00 116 LEU A C 1
ATOM 966 O O . LEU A 1 116 ? -2.024 6.289 4.732 1.00 95.00 116 LEU A O 1
ATOM 970 N N . TYR A 1 117 ? -0.202 6.205 6.031 1.00 93.62 117 TYR A N 1
ATOM 971 C CA . TYR A 1 117 ? -0.919 6.438 7.285 1.00 93.62 117 TYR A CA 1
ATOM 972 C C . TYR A 1 117 ? -1.592 7.817 7.307 1.00 93.62 117 TYR A C 1
ATOM 974 O O . TYR A 1 117 ? -2.757 7.924 7.691 1.00 93.62 117 TYR A O 1
ATOM 982 N N . SER A 1 118 ? -0.880 8.863 6.875 1.00 92.50 118 SER A N 1
ATOM 983 C CA . SER A 1 118 ? -1.429 10.222 6.793 1.00 92.50 118 SER A CA 1
ATOM 984 C C . SER A 1 118 ? -2.623 10.297 5.839 1.00 92.50 118 SER A C 1
ATOM 986 O O . SER A 1 118 ? -3.628 10.941 6.151 1.00 92.50 118 SER A O 1
ATOM 988 N N . ASP A 1 119 ? -2.544 9.619 4.695 1.00 94.88 119 ASP A N 1
ATOM 989 C CA . ASP A 1 119 ? -3.634 9.600 3.723 1.00 94.88 119 ASP A CA 1
ATOM 990 C C . ASP A 1 119 ? -4.815 8.751 4.209 1.00 94.88 119 ASP A C 1
ATOM 992 O O . ASP A 1 119 ? -5.969 9.178 4.152 1.00 94.88 119 ASP A O 1
ATOM 996 N N . LEU A 1 120 ? -4.532 7.578 4.777 1.00 94.81 120 LEU A N 1
ATOM 997 C CA . LEU A 1 120 ? -5.540 6.691 5.347 1.00 94.81 120 LEU A CA 1
ATOM 998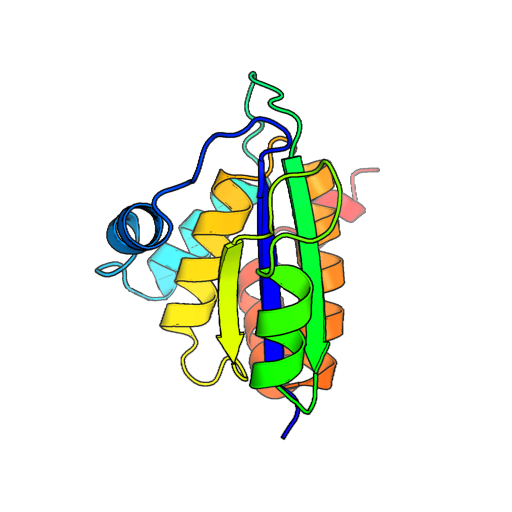 C C . LEU A 1 120 ? -6.311 7.375 6.478 1.00 94.81 120 LEU A C 1
ATOM 1000 O O . LEU A 1 120 ? -7.526 7.235 6.542 1.00 94.81 120 LEU A O 1
ATOM 1004 N N . LYS A 1 121 ? -5.649 8.181 7.319 1.00 94.56 121 LYS A N 1
ATOM 1005 C CA . LYS A 1 121 ? -6.315 8.936 8.391 1.00 94.56 121 LYS A CA 1
ATOM 1006 C C . LYS A 1 121 ? -7.366 9.916 7.863 1.00 94.56 121 LYS A C 1
ATOM 1008 O O . LYS A 1 121 ? -8.392 10.104 8.508 1.00 94.56 121 LYS A O 1
ATOM 1013 N N . GLN A 1 122 ? -7.137 10.520 6.698 1.00 95.00 122 GLN A N 1
ATOM 1014 C CA . GLN A 1 122 ? -8.092 11.445 6.073 1.00 95.00 122 GLN A CA 1
ATOM 1015 C C . GLN A 1 122 ? -9.306 10.734 5.461 1.00 95.00 122 GLN A C 1
ATOM 1017 O O . GLN A 1 122 ? -10.336 11.369 5.232 1.00 95.00 122 GLN A O 1
ATOM 1022 N N . VAL A 1 123 ? -9.173 9.441 5.162 1.00 95.81 123 VAL A N 1
ATOM 1023 C CA . VAL A 1 123 ? -10.218 8.624 4.537 1.00 95.81 123 VAL A CA 1
ATOM 1024 C C . VAL A 1 123 ? -10.996 7.822 5.583 1.00 95.81 123 VAL A C 1
ATOM 1026 O O . VAL A 1 123 ? -12.220 7.758 5.515 1.00 95.81 123 VAL A O 1
ATOM 1029 N N . ASN A 1 124 ? -10.295 7.228 6.551 1.00 96.19 124 ASN A N 1
ATOM 1030 C CA . ASN A 1 124 ? -10.843 6.365 7.590 1.00 96.19 124 ASN A CA 1
ATOM 1031 C C . ASN A 1 124 ? -9.937 6.364 8.836 1.00 96.19 124 ASN A C 1
ATOM 1033 O O . ASN A 1 124 ? -8.977 5.595 8.942 1.00 96.19 124 ASN A O 1
ATOM 1037 N N . GLU A 1 125 ? -10.246 7.227 9.805 1.00 94.75 125 GLU A N 1
ATOM 1038 C CA . GLU A 1 125 ? -9.433 7.396 11.018 1.00 94.75 125 GLU A CA 1
ATOM 1039 C C . GLU A 1 125 ? -9.360 6.123 11.878 1.00 94.75 125 GLU A C 1
ATOM 1041 O O . GLU A 1 125 ? -8.300 5.808 12.424 1.00 94.75 125 GLU A O 1
ATOM 1046 N N . ASN A 1 126 ? -10.445 5.347 11.949 1.00 95.06 126 ASN A N 1
ATOM 1047 C CA . ASN A 1 126 ? -10.489 4.107 12.728 1.00 95.06 126 ASN A CA 1
ATOM 1048 C C . ASN A 1 126 ? -9.529 3.057 12.161 1.00 95.06 126 ASN A C 1
ATOM 1050 O O . ASN A 1 126 ? -8.754 2.443 12.902 1.00 95.06 126 ASN A O 1
ATOM 1054 N N . VAL A 1 127 ? -9.542 2.874 10.838 1.00 95.25 127 VAL A N 1
ATOM 1055 C CA . VAL A 1 127 ? -8.627 1.938 10.176 1.00 95.25 127 VAL A CA 1
ATOM 1056 C C . VAL A 1 127 ? -7.193 2.459 10.222 1.00 95.25 127 VAL A C 1
ATOM 1058 O O . VAL A 1 127 ? -6.281 1.668 10.444 1.00 95.25 127 VAL A O 1
ATOM 1061 N N . ALA A 1 128 ? -6.970 3.774 10.127 1.00 93.81 128 ALA A N 1
ATOM 1062 C CA . ALA A 1 128 ? -5.643 4.359 10.319 1.00 93.81 128 ALA A CA 1
ATOM 1063 C C . ALA A 1 128 ? -5.080 4.081 11.721 1.00 93.81 128 ALA A C 1
ATOM 1065 O O . ALA A 1 128 ? -3.911 3.718 11.849 1.00 93.81 128 ALA A O 1
ATOM 1066 N N . ALA A 1 129 ? -5.899 4.200 12.770 1.00 92.44 129 ALA A N 1
ATOM 1067 C CA . ALA A 1 129 ? -5.492 3.891 14.140 1.00 92.44 129 ALA A CA 1
ATOM 1068 C C . ALA A 1 129 ? -5.149 2.403 14.316 1.00 92.44 129 ALA A C 1
ATOM 1070 O O . ALA A 1 129 ? -4.134 2.080 14.940 1.00 92.44 129 ALA A O 1
ATOM 1071 N N . LYS A 1 130 ? -5.947 1.503 13.725 1.00 94.12 130 LYS A N 1
ATOM 1072 C CA . LYS A 1 130 ? -5.661 0.061 13.700 1.00 94.12 130 LYS A CA 1
ATOM 1073 C C . LYS A 1 130 ? -4.366 -0.244 12.946 1.00 94.12 130 LYS A C 1
ATOM 1075 O O . LYS A 1 130 ? -3.491 -0.905 13.491 1.00 94.12 130 LYS A O 1
ATOM 1080 N N . PHE A 1 131 ? -4.211 0.303 11.743 1.00 94.19 131 PHE A N 1
ATOM 1081 C CA . PHE A 1 131 ? -3.003 0.175 10.930 1.00 94.19 131 PHE A CA 1
ATOM 1082 C C . PHE A 1 131 ? -1.763 0.664 11.677 1.00 94.19 131 PHE A C 1
ATOM 1084 O O . PHE A 1 131 ? -0.744 -0.026 11.723 1.00 94.19 131 PHE A O 1
ATOM 1091 N N . ALA A 1 132 ? -1.865 1.823 12.330 1.00 90.94 132 ALA A N 1
ATOM 1092 C CA . ALA A 1 132 ? -0.815 2.307 13.202 1.00 90.94 132 ALA A CA 1
ATOM 1093 C C . ALA A 1 132 ? -0.537 1.289 14.305 1.00 90.94 132 ALA A C 1
ATOM 1095 O O . ALA A 1 132 ? 0.603 0.880 14.417 1.00 90.94 132 ALA A O 1
ATOM 1096 N N . ALA A 1 133 ? -1.520 0.827 15.081 1.00 90.25 133 ALA A N 1
ATOM 1097 C CA . ALA A 1 133 ? -1.290 -0.158 16.143 1.00 90.25 133 ALA A CA 1
ATOM 1098 C C . ALA A 1 133 ? -0.598 -1.441 15.637 1.00 90.25 133 ALA A C 1
ATOM 1100 O O . ALA A 1 133 ? 0.374 -1.889 16.250 1.00 90.25 133 ALA A O 1
ATOM 1101 N N . ASP A 1 134 ? -1.031 -1.958 14.488 1.00 91.56 134 ASP A N 1
ATOM 1102 C CA . ASP A 1 134 ? -0.497 -3.176 13.882 1.00 91.56 134 ASP A CA 1
ATOM 1103 C C . ASP A 1 134 ? 0.963 -3.005 13.437 1.00 91.56 134 ASP A C 1
ATOM 1105 O O . ASP A 1 134 ? 1.775 -3.902 13.656 1.00 91.56 134 ASP A O 1
ATOM 1109 N N . ILE A 1 135 ? 1.350 -1.850 12.879 1.00 85.19 135 ILE A N 1
ATOM 1110 C CA . ILE A 1 135 ? 2.712 -1.616 12.351 1.00 85.19 135 ILE A CA 1
ATOM 1111 C C . ILE A 1 135 ? 3.647 -0.897 13.359 1.00 85.19 135 ILE A C 1
ATOM 1113 O O . ILE A 1 135 ? 4.876 -1.046 13.309 1.00 85.19 135 ILE A O 1
ATOM 1117 N N . ARG A 1 136 ? 3.096 -0.153 14.330 1.00 66.75 136 ARG A N 1
ATOM 1118 C CA . ARG A 1 136 ? 3.779 0.766 15.276 1.00 66.75 136 ARG A CA 1
ATOM 1119 C C . ARG A 1 136 ? 4.852 0.107 16.128 1.00 66.75 136 ARG A C 1
ATOM 1121 O O . ARG A 1 136 ? 5.819 0.782 16.478 1.00 66.75 136 ARG A O 1
ATOM 1128 N N . ASN A 1 137 ? 4.751 -1.194 16.395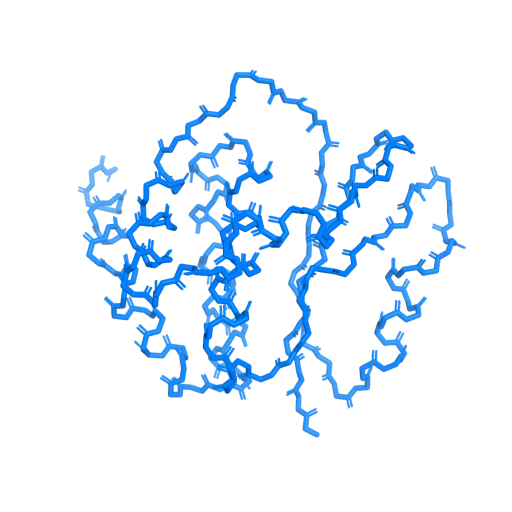 1.00 56.25 137 ASN A N 1
ATOM 1129 C CA . ASN A 1 137 ? 5.788 -1.914 17.139 1.00 56.25 137 ASN A CA 1
ATOM 1130 C C . ASN A 1 137 ? 7.153 -1.947 16.418 1.00 56.25 137 ASN A C 1
ATOM 1132 O O . ASN A 1 137 ? 8.148 -2.290 17.050 1.00 56.25 137 ASN A O 1
ATOM 1136 N N . LYS A 1 138 ? 7.247 -1.544 15.139 1.00 53.28 138 LYS A N 1
ATOM 1137 C CA . LYS A 1 138 ? 8.530 -1.428 14.419 1.00 53.28 138 LYS A CA 1
ATOM 1138 C C . LYS A 1 138 ? 8.887 -0.009 13.940 1.00 53.28 138 LYS A C 1
ATOM 1140 O O . LYS A 1 138 ? 10.072 0.306 13.942 1.00 53.28 138 LYS A O 1
ATOM 1145 N N . ILE A 1 139 ? 7.923 0.869 13.625 1.00 52.28 139 ILE A N 1
ATOM 1146 C CA . ILE A 1 139 ? 8.218 2.255 13.170 1.00 52.28 139 ILE A CA 1
ATOM 1147 C C . ILE A 1 139 ? 8.869 3.095 14.286 1.00 52.28 139 ILE A C 1
ATOM 1149 O O . ILE A 1 139 ? 9.806 3.853 14.035 1.00 52.28 139 ILE A O 1
ATOM 1153 N N . LEU A 1 140 ? 8.416 2.932 15.537 1.00 44.47 140 LEU A N 1
ATOM 1154 C CA . LEU A 1 140 ? 8.944 3.690 16.681 1.00 44.47 140 LEU A CA 1
ATOM 1155 C C . LEU A 1 140 ? 10.380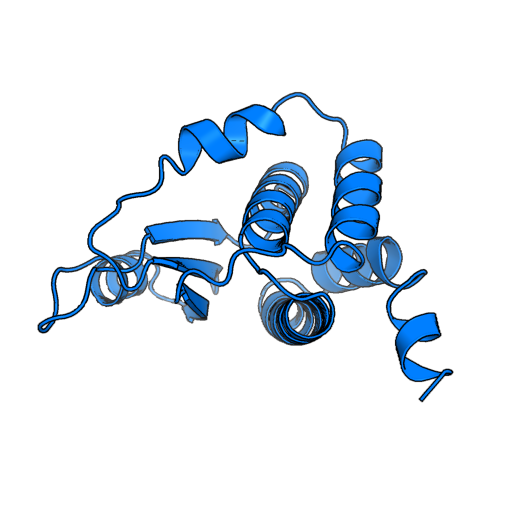 3.302 17.068 1.00 44.47 140 LEU A C 1
ATOM 1157 O O . LEU A 1 140 ? 11.085 4.129 17.640 1.00 44.47 140 LEU A O 1
ATOM 1161 N N . TYR A 1 141 ? 10.826 2.082 16.751 1.00 43.78 141 TYR A N 1
ATOM 1162 C CA . TYR A 1 141 ? 12.206 1.663 17.017 1.00 43.78 141 TYR A CA 1
ATOM 1163 C C . TYR A 1 141 ? 13.183 2.235 15.981 1.00 43.78 141 TYR A C 1
ATOM 1165 O O . TYR A 1 141 ? 14.237 2.732 16.361 1.00 43.78 141 TYR A O 1
ATOM 1173 N N . SER A 1 142 ? 12.800 2.310 14.701 1.00 42.44 142 SER A N 1
ATOM 1174 C CA . SER A 1 142 ? 13.647 2.906 13.652 1.00 42.44 142 SER A CA 1
ATOM 1175 C C . SER A 1 142 ? 13.856 4.423 13.776 1.00 42.44 142 SER A C 1
ATOM 1177 O O . SER A 1 142 ? 14.797 4.950 13.192 1.00 42.44 142 SER A O 1
ATOM 1179 N N . MET A 1 143 ? 13.001 5.134 14.524 1.00 39.66 143 MET A N 1
ATOM 1180 C CA . MET A 1 143 ? 13.170 6.571 14.803 1.00 39.66 143 MET A CA 1
ATOM 1181 C C . MET A 1 143 ? 13.958 6.861 16.090 1.00 39.66 143 MET A C 1
ATOM 1183 O O . MET A 1 143 ? 14.326 8.008 16.311 1.00 39.66 143 MET A O 1
ATOM 1187 N N . LYS A 1 144 ? 14.204 5.857 16.944 1.00 33.94 144 LYS A N 1
ATOM 1188 C CA . LYS A 1 144 ? 14.984 6.017 18.185 1.00 33.94 144 LYS A CA 1
ATOM 1189 C C . LYS A 1 144 ? 16.467 5.663 18.041 1.00 33.94 144 LYS A C 1
ATOM 1191 O O . LYS A 1 144 ? 17.237 6.009 18.926 1.00 33.94 144 LYS A O 1
ATOM 1196 N N . GLU A 1 145 ? 16.856 4.992 16.958 1.00 34.34 145 GLU A N 1
ATOM 1197 C CA . GLU A 1 145 ? 18.246 4.586 16.685 1.00 34.34 145 GLU A CA 1
ATOM 1198 C C . GLU A 1 145 ? 18.944 5.460 15.620 1.00 34.34 145 GLU A C 1
ATOM 1200 O O . GLU A 1 145 ? 19.943 5.042 15.037 1.00 34.34 145 GLU A O 1
ATOM 1205 N N . ARG A 1 146 ? 18.432 6.670 15.351 1.00 36.72 146 ARG A N 1
ATOM 1206 C CA . ARG A 1 146 ? 19.106 7.688 14.528 1.00 36.72 146 ARG A CA 1
ATOM 1207 C C . ARG A 1 146 ? 19.474 8.909 15.351 1.00 36.72 146 ARG A C 1
ATOM 1209 O O . ARG A 1 146 ? 18.607 9.355 16.133 1.00 36.72 146 ARG A O 1
#

Foldseek 3Di:
DKKKWKWKDFQPQDDDPLVVLLVVQVPPDPLVLLVLLLVLLADAAPDDRPMDMDIDIDPDVVVVCCVQCPPDPPGHGIDTLDMGLCPVVSSVSSSSSSVSNVDRDSVVNLVVLVVVLVNSCVRHVVVSVVSCVSNVVRSVVVVVVD